Protein AF-A0A851JA01-F1 (afdb_monomer_lite)

Radius of gyration: 20.52 Å; chains: 1; bounding box: 47×21×47 Å

Foldseek 3Di:
DDPVCPCVVVVPDDDDDDDDDDDDDDDPVNVVVVCCVPPVVDDDDPDDDDDPPDPD

Organism: NCBI:txid237420

Structure (mmCIF, N/CA/C/O backbone):
data_AF-A0A851JA01-F1
#
_entry.id   AF-A0A851JA01-F1
#
loop_
_atom_site.group_PDB
_atom_site.id
_atom_site.type_symbol
_atom_site.label_atom_id
_atom_site.label_alt_id
_atom_site.label_comp_id
_atom_site.label_asym_id
_atom_site.label_entity_id
_atom_site.label_seq_id
_atom_site.pdbx_PDB_ins_code
_atom_site.Cartn_x
_atom_site.Cartn_y
_atom_site.Cartn_z
_atom_site.occupancy
_atom_site.B_iso_or_equiv
_atom_site.auth_seq_id
_atom_site.auth_comp_id
_atom_site.auth_asym_id
_atom_site.auth_atom_id
_atom_site.pdbx_PDB_model_num
ATOM 1 N N . GLY A 1 1 ? -36.613 8.413 14.480 1.00 66.81 1 GLY A N 1
ATOM 2 C CA . GLY A 1 1 ? -35.876 7.141 14.633 1.00 66.81 1 GLY A CA 1
ATOM 3 C C . GLY A 1 1 ? -35.170 7.160 15.968 1.00 66.81 1 GLY A C 1
ATOM 4 O O . GLY A 1 1 ? -34.418 8.090 16.200 1.00 66.81 1 GLY A O 1
ATOM 5 N N . SER A 1 2 ? -35.472 6.218 16.862 1.00 79.00 2 SER A N 1
ATOM 6 C CA . SER A 1 2 ? -34.983 6.241 18.247 1.00 79.00 2 SER A CA 1
ATOM 7 C C . SER A 1 2 ? -33.533 5.760 18.374 1.00 79.00 2 SER A C 1
ATOM 9 O O . SER A 1 2 ? -33.054 4.940 17.585 1.00 79.00 2 SER A O 1
ATOM 11 N N . LEU A 1 3 ? -32.852 6.244 19.414 1.00 86.50 3 LEU A N 1
ATOM 12 C CA . LEU A 1 3 ? -31.460 5.919 19.752 1.00 86.50 3 LEU A CA 1
ATOM 13 C C . LEU A 1 3 ? -31.265 4.440 20.147 1.00 86.50 3 LEU A C 1
ATOM 15 O O . LEU A 1 3 ? -30.153 3.925 20.129 1.00 86.50 3 LEU A O 1
ATOM 19 N N . ALA A 1 4 ? -32.365 3.727 20.411 1.00 86.94 4 ALA A N 1
ATOM 20 C CA . ALA A 1 4 ? -32.397 2.336 20.860 1.00 86.94 4 ALA A CA 1
ATOM 21 C C . ALA A 1 4 ? -31.765 1.326 19.882 1.00 86.94 4 ALA A C 1
ATOM 23 O O . ALA A 1 4 ? -31.464 0.200 20.263 1.00 86.94 4 ALA A O 1
ATOM 24 N N . ARG A 1 5 ? -31.568 1.698 18.610 1.00 88.75 5 ARG A N 1
ATOM 25 C CA . ARG A 1 5 ? -30.953 0.8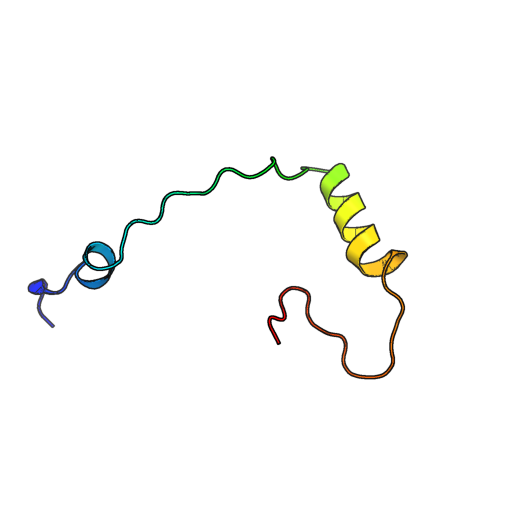29 17.586 1.00 88.75 5 ARG A CA 1
ATOM 26 C C . ARG A 1 5 ? -29.498 1.187 17.272 1.00 88.75 5 ARG A C 1
ATOM 28 O O . ARG A 1 5 ? -28.904 0.570 16.384 1.00 88.75 5 ARG A O 1
ATOM 35 N N . ALA A 1 6 ? -28.919 2.166 17.969 1.00 92.56 6 ALA A N 1
ATOM 36 C CA . ALA A 1 6 ? -27.532 2.562 17.767 1.00 92.56 6 ALA A CA 1
ATOM 37 C C . ALA A 1 6 ? -26.588 1.389 18.084 1.00 92.56 6 ALA A C 1
ATOM 39 O O . ALA A 1 6 ? -26.730 0.706 19.091 1.00 92.56 6 ALA A O 1
ATOM 40 N N . GLY A 1 7 ? -25.643 1.109 17.186 1.00 92.62 7 GLY A N 1
ATOM 41 C CA . GLY A 1 7 ? -24.641 0.058 17.392 1.00 92.62 7 GLY A CA 1
ATOM 42 C C . GLY A 1 7 ? -25.129 -1.392 17.253 1.00 92.62 7 GLY A C 1
ATOM 43 O O . GLY A 1 7 ? -24.272 -2.275 17.224 1.00 92.62 7 GLY A O 1
ATOM 44 N N . LYS A 1 8 ? -26.440 -1.654 17.076 1.00 93.56 8 LYS A N 1
ATOM 45 C CA . LYS A 1 8 ? -27.019 -3.014 16.978 1.00 93.56 8 LYS A CA 1
ATOM 46 C C . LYS A 1 8 ? -26.234 -3.919 16.025 1.00 93.56 8 LYS A C 1
ATOM 48 O O . LYS A 1 8 ? -25.806 -4.997 16.413 1.00 93.56 8 LYS A O 1
ATOM 53 N N . VAL A 1 9 ? -26.001 -3.459 14.794 1.00 93.06 9 VAL A N 1
ATOM 54 C CA . VAL A 1 9 ? -25.326 -4.267 13.763 1.00 93.06 9 VAL A CA 1
ATOM 55 C C . VAL A 1 9 ? -23.861 -4.523 14.121 1.00 93.06 9 VAL A C 1
ATOM 57 O O . VAL A 1 9 ? -23.393 -5.649 14.017 1.00 93.06 9 VAL A O 1
ATOM 60 N N . ARG A 1 10 ? -23.141 -3.506 14.609 1.00 92.38 10 ARG A N 1
ATOM 61 C CA . ARG A 1 10 ? -21.723 -3.637 14.981 1.00 92.38 10 ARG A CA 1
ATOM 62 C C . ARG A 1 10 ? -21.512 -4.565 16.183 1.00 92.38 10 ARG A C 1
ATOM 64 O O . ARG A 1 10 ? -20.477 -5.219 16.245 1.00 92.38 10 ARG A O 1
ATOM 71 N N . GLY A 1 11 ? -22.462 -4.605 17.121 1.00 93.25 11 GLY A N 1
ATOM 72 C CA . GLY A 1 11 ? -22.449 -5.532 18.257 1.00 93.25 11 GLY A CA 1
ATOM 73 C C . GLY A 1 11 ? -22.890 -6.951 17.889 1.00 93.25 11 GLY A C 1
ATOM 74 O O . GLY A 1 11 ? -22.372 -7.909 18.448 1.00 93.25 11 GLY A O 1
ATOM 75 N N . GLN A 1 12 ? -23.803 -7.088 16.922 1.00 95.88 12 GLN A N 1
ATOM 76 C CA . GLN A 1 12 ? -24.282 -8.386 16.441 1.00 95.88 12 GLN A CA 1
ATOM 77 C C . GLN A 1 12 ? -23.250 -9.114 15.568 1.00 95.88 12 GLN A C 1
ATOM 79 O O . GLN A 1 12 ? -23.192 -10.341 15.579 1.00 95.88 12 GLN A O 1
ATOM 84 N N . THR A 1 13 ? -22.446 -8.390 14.783 1.00 95.69 13 THR A N 1
ATOM 85 C CA . THR A 1 13 ? -21.445 -9.016 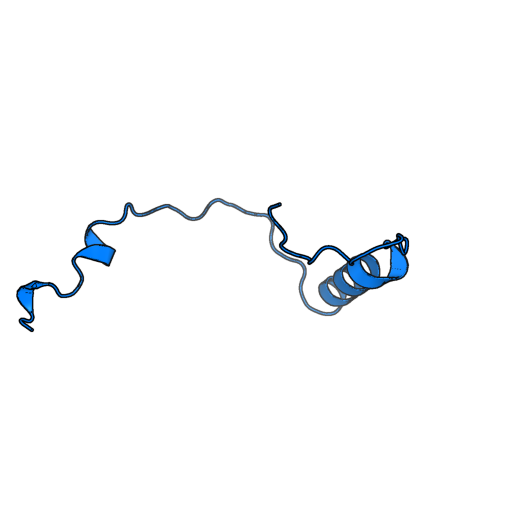13.907 1.00 95.69 13 THR A CA 1
ATOM 86 C C . THR A 1 13 ? -20.341 -9.702 14.719 1.00 95.69 13 THR A C 1
ATOM 88 O O . THR A 1 13 ? -19.768 -9.057 15.602 1.00 95.69 13 THR A O 1
ATOM 91 N N . PRO A 1 14 ? -19.970 -10.960 14.403 1.00 95.62 14 PRO A N 1
ATOM 92 C CA . PRO A 1 14 ? -18.909 -11.658 15.118 1.00 95.62 14 PRO A CA 1
ATOM 93 C C . PRO A 1 14 ? -17.578 -10.916 14.975 1.00 95.62 14 PRO A C 1
ATOM 95 O O . PRO A 1 14 ? -17.206 -10.441 13.895 1.00 95.62 14 PRO A O 1
ATOM 98 N N . LYS A 1 15 ? -16.823 -10.827 16.073 1.00 95.00 15 LYS A N 1
ATOM 99 C CA . LYS A 1 15 ? -15.510 -10.184 16.069 1.00 95.00 15 LYS A CA 1
ATOM 100 C C . LYS A 1 15 ? -14.460 -11.133 15.493 1.00 95.00 15 LYS A C 1
ATOM 102 O O . LYS A 1 15 ? -13.889 -11.950 16.202 1.00 95.00 15 LYS A O 1
ATOM 107 N N . VAL A 1 16 ? -14.167 -10.989 14.205 1.00 95.81 16 VAL A N 1
ATOM 108 C CA . VAL A 1 16 ? -13.112 -11.772 13.544 1.00 95.81 16 VAL A CA 1
ATOM 109 C C . VAL A 1 16 ? -11.732 -11.193 13.883 1.00 95.81 16 VAL A C 1
ATOM 111 O O . VAL A 1 16 ? -11.464 -10.010 13.641 1.00 95.81 16 VAL A O 1
ATOM 114 N N . ALA A 1 17 ? -10.852 -12.023 14.450 1.00 95.31 17 ALA A N 1
ATOM 115 C CA . ALA A 1 17 ? -9.463 -11.663 14.722 1.00 95.31 17 ALA A CA 1
ATOM 116 C C . ALA A 1 17 ? -8.672 -11.469 13.417 1.00 95.31 17 ALA A C 1
ATOM 118 O O . ALA A 1 17 ? -8.939 -12.100 12.391 1.00 95.31 17 ALA A O 1
ATOM 119 N N . LYS A 1 18 ? -7.671 -10.582 13.436 1.00 95.19 18 LYS A N 1
ATOM 120 C CA . LYS A 1 18 ? -6.787 -10.404 12.280 1.00 95.19 18 LYS A CA 1
ATOM 121 C C . LYS A 1 18 ? -5.874 -11.621 12.171 1.00 95.19 18 LYS A C 1
ATOM 123 O O . LYS A 1 18 ? -5.123 -11.903 13.092 1.00 95.19 18 LYS A O 1
ATOM 128 N N . GLN A 1 19 ? -5.906 -12.286 11.024 1.00 95.56 19 GLN A N 1
ATOM 129 C CA . GLN A 1 19 ? -4.933 -13.326 10.701 1.00 95.56 19 GLN A CA 1
ATOM 130 C C . GLN A 1 19 ? -3.528 -12.725 10.600 1.00 95.56 19 GLN A C 1
ATOM 132 O O . GLN A 1 19 ? -3.352 -11.641 10.024 1.00 95.56 19 GLN A O 1
ATOM 137 N N . GLU A 1 20 ? -2.533 -13.453 11.099 1.00 93.44 20 GLU A N 1
ATOM 138 C CA . GLU A 1 20 ? -1.132 -13.104 10.898 1.00 93.44 20 GLU A CA 1
ATOM 139 C C . GLU A 1 20 ? -0.767 -13.197 9.414 1.00 93.44 20 GLU A C 1
ATOM 141 O O . GLU A 1 20 ? -1.101 -14.153 8.711 1.00 93.44 20 GLU A O 1
ATOM 146 N N . LYS A 1 21 ? -0.108 -12.156 8.899 1.00 95.06 21 LYS A N 1
ATOM 147 C CA . LYS A 1 21 ? 0.306 -12.064 7.495 1.00 95.06 21 LYS A CA 1
ATOM 148 C C . LYS A 1 21 ? 1.718 -11.516 7.419 1.00 95.06 21 LYS A C 1
ATOM 150 O O . LYS A 1 21 ? 2.098 -10.631 8.186 1.00 95.06 21 LYS A O 1
ATOM 155 N N . LYS A 1 22 ? 2.476 -11.981 6.424 1.00 94.81 22 LYS A N 1
ATOM 156 C CA . LYS A 1 22 ? 3.807 -11.440 6.119 1.00 94.81 22 LYS A CA 1
ATOM 157 C C . LYS A 1 22 ? 3.730 -9.921 5.924 1.00 94.81 22 LYS A C 1
ATOM 159 O O . LYS A 1 22 ? 2.828 -9.413 5.249 1.00 94.81 22 LYS A O 1
ATOM 164 N N . LYS A 1 23 ? 4.704 -9.196 6.486 1.00 94.19 23 LYS A N 1
ATOM 165 C CA . LYS A 1 23 ? 4.806 -7.739 6.334 1.00 94.19 23 LYS A CA 1
ATOM 166 C C . LYS A 1 23 ? 4.889 -7.377 4.848 1.00 94.19 23 LYS A C 1
ATOM 168 O O . LYS A 1 23 ? 5.657 -7.960 4.081 1.00 94.19 23 LYS A O 1
ATOM 173 N N . LYS A 1 24 ? 4.082 -6.402 4.423 1.00 94.56 24 LYS A N 1
ATOM 174 C CA . LYS A 1 24 ? 4.123 -5.897 3.045 1.00 94.56 24 LYS A CA 1
ATOM 175 C C . LYS A 1 24 ? 5.430 -5.136 2.830 1.00 94.56 24 LYS A C 1
ATOM 177 O O . LYS A 1 24 ? 5.821 -4.337 3.675 1.00 94.56 24 LYS A O 1
ATOM 182 N N . LYS A 1 25 ? 6.060 -5.327 1.665 1.00 96.56 25 LYS A N 1
ATOM 183 C CA . LYS A 1 25 ? 7.190 -4.488 1.235 1.00 96.56 25 LYS A CA 1
ATOM 184 C C . LYS A 1 25 ? 6.752 -3.018 1.182 1.00 96.56 25 LYS A C 1
ATOM 186 O O . LYS A 1 25 ? 5.620 -2.728 0.779 1.00 96.56 25 LYS A O 1
ATOM 191 N N . THR A 1 26 ? 7.650 -2.107 1.537 1.00 96.88 26 THR A N 1
ATOM 192 C CA . THR A 1 26 ? 7.433 -0.650 1.545 1.00 96.88 26 THR A CA 1
ATOM 193 C C . THR A 1 26 ? 8.365 0.055 0.546 1.00 96.88 26 THR A C 1
ATOM 195 O O . THR A 1 26 ? 9.230 -0.574 -0.070 1.00 96.88 26 THR A O 1
ATOM 198 N N . GLY A 1 27 ? 8.127 1.350 0.299 1.00 97.62 27 GLY A N 1
ATOM 199 C CA . GLY A 1 27 ? 8.992 2.211 -0.518 1.00 97.62 27 GLY A CA 1
ATOM 200 C C . GLY A 1 27 ? 9.295 1.688 -1.929 1.00 97.62 27 GLY A C 1
ATOM 201 O O . GLY A 1 27 ? 8.418 1.180 -2.640 1.00 97.62 27 GLY A O 1
ATOM 202 N N . ARG A 1 28 ? 10.567 1.796 -2.328 1.00 97.62 28 ARG A N 1
ATOM 203 C CA . ARG A 1 28 ? 11.076 1.393 -3.650 1.00 97.62 28 ARG A CA 1
ATOM 204 C C . ARG A 1 28 ? 10.808 -0.080 -3.963 1.00 97.62 28 ARG A C 1
ATOM 206 O O . ARG A 1 28 ? 10.407 -0.412 -5.078 1.00 97.62 28 ARG A O 1
ATOM 213 N N . ALA A 1 29 ? 10.936 -0.959 -2.969 1.00 97.38 29 ALA A N 1
ATOM 214 C CA . ALA A 1 29 ? 10.679 -2.387 -3.141 1.00 97.38 29 ALA A CA 1
ATOM 215 C C . ALA A 1 29 ? 9.206 -2.675 -3.491 1.00 97.38 29 ALA A C 1
ATOM 217 O O . ALA A 1 29 ? 8.918 -3.544 -4.320 1.00 97.38 29 ALA A O 1
ATOM 218 N N . LYS A 1 30 ? 8.263 -1.916 -2.915 1.00 97.81 30 LYS A N 1
ATOM 219 C CA . LYS A 1 30 ? 6.836 -2.003 -3.266 1.00 97.81 30 LYS A CA 1
ATOM 220 C C . LYS A 1 30 ? 6.569 -1.500 -4.684 1.00 97.81 30 LYS A C 1
ATOM 222 O O . LYS A 1 30 ? 5.809 -2.137 -5.411 1.00 97.81 30 LYS A O 1
ATOM 227 N N . ARG A 1 31 ? 7.199 -0.391 -5.086 1.00 97.38 31 ARG A N 1
ATOM 228 C CA . ARG A 1 31 ? 7.050 0.180 -6.437 1.00 97.38 31 ARG A CA 1
ATOM 229 C C . ARG A 1 31 ? 7.569 -0.770 -7.517 1.00 97.38 31 ARG A C 1
ATOM 231 O O . ARG A 1 31 ? 6.839 -1.030 -8.468 1.00 97.38 31 ARG A O 1
ATOM 238 N N . ARG A 1 32 ? 8.738 -1.392 -7.311 1.00 97.06 32 ARG A N 1
ATOM 239 C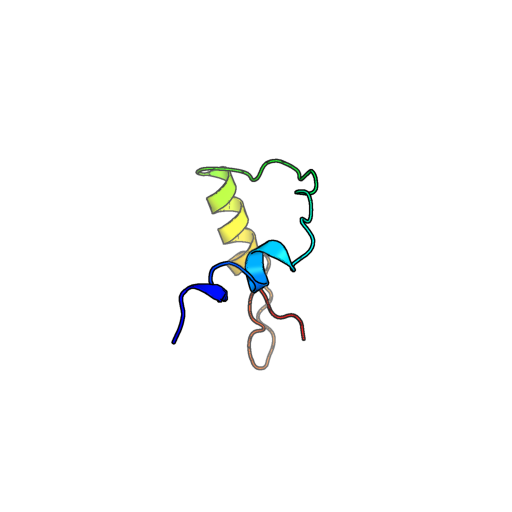 CA . ARG A 1 32 ? 9.278 -2.426 -8.218 1.00 97.06 32 ARG A CA 1
ATOM 240 C C . ARG A 1 32 ? 8.308 -3.599 -8.385 1.00 97.06 32 ARG A C 1
ATOM 242 O O . ARG A 1 32 ? 8.000 -3.991 -9.502 1.00 97.06 32 ARG A O 1
ATOM 249 N N . MET A 1 33 ? 7.767 -4.118 -7.279 1.00 96.62 33 MET A N 1
ATOM 250 C CA . MET A 1 33 ? 6.776 -5.202 -7.324 1.00 96.62 33 MET A CA 1
ATOM 251 C C . MET A 1 33 ? 5.512 -4.801 -8.104 1.00 96.62 33 MET A C 1
ATOM 253 O O . MET A 1 33 ? 4.980 -5.607 -8.863 1.00 96.62 33 MET A O 1
ATOM 257 N N . GLN A 1 34 ? 5.013 -3.575 -7.915 1.00 95.69 34 GLN A N 1
ATOM 258 C CA . GLN A 1 34 ? 3.828 -3.083 -8.624 1.00 95.69 34 GLN A CA 1
ATOM 259 C C . GLN A 1 34 ? 4.067 -2.943 -10.129 1.00 95.69 34 GLN A C 1
ATOM 261 O O . GLN A 1 34 ? 3.202 -3.353 -10.898 1.00 95.69 34 GLN A O 1
ATOM 266 N N . TYR A 1 35 ? 5.215 -2.394 -10.534 1.00 96.88 35 TYR A N 1
ATOM 267 C CA . TYR A 1 35 ? 5.574 -2.239 -11.944 1.00 96.88 35 TYR A CA 1
ATOM 268 C C . TYR A 1 35 ? 5.679 -3.599 -12.638 1.00 96.88 35 TYR A C 1
ATOM 270 O O . TYR A 1 35 ? 4.968 -3.843 -13.613 1.00 96.88 35 TYR A O 1
ATOM 278 N N . ASN A 1 36 ? 6.453 -4.523 -12.062 1.00 95.75 36 ASN A N 1
ATOM 279 C CA . ASN A 1 36 ? 6.614 -5.859 -12.629 1.00 95.75 36 ASN A CA 1
ATOM 280 C C . ASN A 1 36 ? 5.267 -6.581 -12.758 1.00 95.75 36 ASN A C 1
ATOM 282 O O . ASN A 1 36 ? 4.980 -7.156 -13.800 1.00 95.75 36 ASN A O 1
ATOM 286 N N . ARG A 1 37 ? 4.399 -6.497 -11.737 1.00 93.38 37 ARG A N 1
ATOM 287 C CA . ARG A 1 37 ? 3.069 -7.129 -11.775 1.00 93.38 37 ARG A CA 1
ATOM 288 C C . ARG A 1 37 ? 2.137 -6.519 -12.826 1.00 93.38 37 ARG A C 1
ATOM 290 O O . ARG A 1 37 ? 1.262 -7.222 -13.308 1.00 93.38 37 ARG A O 1
ATOM 297 N N . ARG A 1 38 ? 2.243 -5.218 -13.115 1.00 92.69 38 ARG A N 1
ATOM 298 C CA . ARG A 1 38 ? 1.293 -4.509 -13.993 1.00 92.69 38 ARG A CA 1
ATOM 299 C 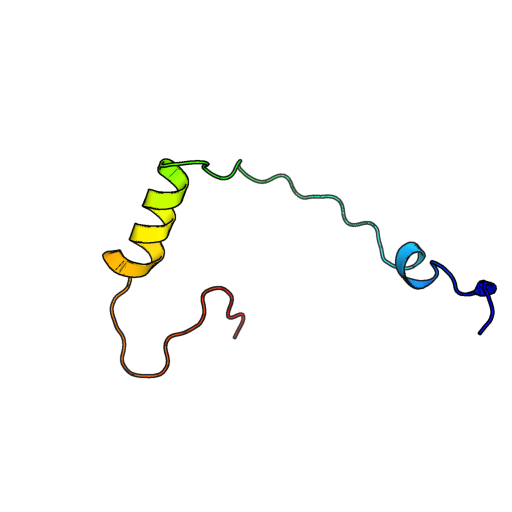C . ARG A 1 38 ? 1.712 -4.474 -15.456 1.00 92.69 38 ARG A C 1
ATOM 301 O O . ARG A 1 38 ? 0.825 -4.387 -16.302 1.00 92.69 38 ARG A O 1
ATOM 308 N N . PHE A 1 39 ? 3.016 -4.490 -15.719 1.00 90.00 39 PHE A N 1
ATOM 309 C CA . PHE A 1 39 ? 3.566 -4.211 -17.043 1.00 90.00 39 PHE A CA 1
ATOM 310 C C . PHE A 1 39 ? 4.483 -5.329 -17.527 1.00 90.00 39 PHE A C 1
ATOM 312 O O . PHE A 1 39 ? 4.186 -5.935 -18.542 1.00 90.00 39 PHE A O 1
ATOM 319 N N . VAL A 1 40 ? 5.547 -5.650 -16.783 1.00 91.81 40 VAL A N 1
ATOM 320 C CA . VAL A 1 40 ? 6.570 -6.607 -17.252 1.00 91.81 40 VAL A CA 1
ATOM 321 C C . VAL A 1 40 ? 6.026 -8.031 -17.349 1.00 91.81 40 VAL A C 1
ATOM 323 O O . VAL A 1 40 ? 6.257 -8.718 -18.332 1.00 91.81 40 VAL A O 1
ATOM 326 N N . ASN A 1 41 ? 5.283 -8.476 -16.335 1.00 87.88 41 ASN A N 1
ATOM 327 C CA . ASN A 1 41 ? 4.830 -9.863 -16.233 1.00 87.88 41 ASN A CA 1
ATOM 328 C C . ASN A 1 41 ? 3.435 -10.090 -16.843 1.00 87.88 41 ASN A C 1
ATOM 330 O O . ASN A 1 41 ? 2.865 -11.163 -16.660 1.00 87.88 41 ASN A O 1
ATOM 334 N N . VAL A 1 42 ? 2.834 -9.082 -17.485 1.00 86.38 42 VAL A N 1
ATOM 335 C CA . VAL A 1 42 ? 1.497 -9.198 -18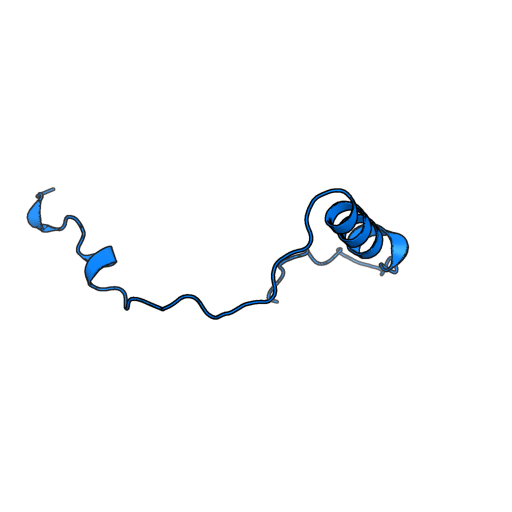.084 1.00 86.38 42 VAL A CA 1
ATOM 336 C C . VAL A 1 42 ? 1.646 -9.427 -19.580 1.00 86.38 42 VAL A C 1
ATOM 338 O O . VAL A 1 42 ? 2.162 -8.563 -20.279 1.00 86.38 42 VAL A O 1
ATOM 341 N N . VAL A 1 43 ? 1.130 -10.550 -20.079 1.00 82.88 43 VAL A N 1
ATOM 342 C CA . VAL A 1 43 ? 0.954 -10.771 -21.520 1.00 82.88 43 VAL A CA 1
ATOM 343 C C . VAL A 1 43 ? -0.386 -10.148 -21.937 1.00 82.88 43 VAL A C 1
ATOM 345 O O . VAL A 1 43 ? -1.412 -10.487 -21.334 1.00 82.88 43 VAL A O 1
ATOM 348 N N . PRO A 1 44 ? -0.418 -9.213 -22.905 1.00 80.69 44 PRO A N 1
ATOM 349 C CA . PRO A 1 44 ? -1.670 -8.671 -23.416 1.00 80.69 44 PRO A CA 1
ATOM 350 C C . PRO A 1 44 ? -2.442 -9.788 -24.122 1.00 80.69 44 PRO A C 1
ATOM 352 O O . PRO A 1 44 ? -1.994 -10.345 -25.118 1.00 80.69 44 PRO A O 1
ATOM 355 N N . THR A 1 45 ? -3.592 -10.140 -23.562 1.00 82.12 45 THR A N 1
ATOM 356 C CA . THR A 1 45 ? -4.516 -11.123 -24.129 1.00 82.12 45 THR A CA 1
ATOM 357 C C . THR A 1 45 ? -5.648 -10.403 -24.850 1.00 82.12 45 THR A C 1
ATOM 359 O O . THR A 1 45 ? -5.979 -9.261 -24.522 1.00 82.12 45 THR A O 1
ATOM 362 N N . PHE A 1 46 ? -6.233 -11.060 -25.850 1.00 84.31 46 PHE A N 1
ATOM 363 C CA . PHE A 1 46 ? -7.396 -10.532 -26.558 1.00 84.31 46 PHE A CA 1
ATOM 364 C C . PHE A 1 46 ? -8.624 -10.482 -25.634 1.00 84.31 46 PHE A C 1
ATOM 366 O O . PHE A 1 46 ? -8.816 -11.351 -24.783 1.00 84.31 46 PHE A O 1
ATOM 373 N N . GLY A 1 47 ? -9.463 -9.458 -25.809 1.00 86.62 47 GLY A N 1
ATOM 374 C CA . GLY A 1 47 ? -10.670 -9.237 -25.007 1.00 86.62 47 GLY A CA 1
ATOM 375 C C . GLY A 1 47 ? -10.488 -8.256 -23.841 1.00 86.62 47 GLY A C 1
ATOM 376 O O . GLY A 1 47 ? -9.509 -7.515 -23.744 1.00 86.62 47 GLY A O 1
ATOM 377 N N . LYS A 1 48 ? -11.485 -8.196 -22.949 1.00 87.00 48 LYS A N 1
ATOM 378 C CA . LYS A 1 48 ? -11.503 -7.234 -21.836 1.00 87.00 48 LYS A CA 1
ATOM 379 C C . LYS A 1 48 ? -10.489 -7.628 -20.760 1.00 87.00 48 LYS A C 1
ATOM 381 O O . LYS A 1 48 ? -10.593 -8.691 -20.151 1.00 87.00 48 LYS A O 1
ATOM 386 N N . LYS A 1 49 ? -9.559 -6.721 -20.448 1.00 86.62 49 LYS A N 1
ATOM 387 C CA . LYS A 1 49 ? -8.579 -6.912 -19.369 1.00 86.62 49 LYS A CA 1
ATOM 388 C C . LYS A 1 49 ? -9.283 -7.145 -18.025 1.00 86.62 49 LYS A C 1
ATOM 390 O O . LYS A 1 49 ? -9.998 -6.266 -17.538 1.00 86.62 49 LYS A O 1
ATOM 395 N N . LYS A 1 50 ? -9.047 -8.309 -17.401 1.00 87.94 50 LYS A N 1
ATOM 396 C CA . LYS A 1 50 ? -9.539 -8.601 -16.043 1.00 87.94 50 LYS A CA 1
ATOM 397 C C . LYS A 1 50 ? -8.942 -7.619 -15.027 1.00 87.94 50 LYS A C 1
ATOM 399 O O . LYS A 1 50 ? -7.765 -7.257 -15.089 1.00 87.94 50 LYS A O 1
ATOM 404 N N . GLY A 1 51 ? -9.780 -7.177 -14.091 1.00 88.56 51 GLY A N 1
ATOM 405 C CA . GLY A 1 51 ? -9.396 -6.237 -13.041 1.00 88.56 51 GLY A CA 1
ATOM 406 C C . GLY A 1 51 ? -8.507 -6.878 -11.964 1.00 88.56 51 GLY A C 1
ATOM 407 O O . GLY A 1 51 ? -8.556 -8.087 -11.758 1.00 88.56 51 GLY A O 1
ATOM 408 N N . PRO A 1 52 ? -7.721 -6.081 -11.218 1.00 89.69 52 PRO A N 1
ATOM 409 C CA . PRO A 1 52 ? -6.761 -6.585 -10.228 1.00 89.69 52 PRO A CA 1
ATOM 410 C C . PRO A 1 52 ? -7.383 -7.231 -8.975 1.00 89.69 52 PRO A C 1
ATOM 412 O O . PRO A 1 52 ? -6.651 -7.814 -8.184 1.00 89.69 52 PRO A O 1
ATOM 415 N N . ASN A 1 53 ? -8.694 -7.092 -8.768 1.00 92.94 53 ASN A N 1
ATOM 416 C CA . ASN A 1 53 ? -9.446 -7.672 -7.649 1.00 92.94 53 ASN A CA 1
ATOM 417 C C . ASN A 1 53 ? -10.766 -8.286 -8.152 1.00 92.94 53 ASN A C 1
ATOM 419 O O . ASN A 1 53 ? -11.814 -8.119 -7.532 1.00 92.94 53 ASN A O 1
ATOM 423 N N . ALA A 1 54 ? -10.736 -8.876 -9.350 1.00 92.06 54 ALA A N 1
ATOM 424 C CA . ALA A 1 54 ? -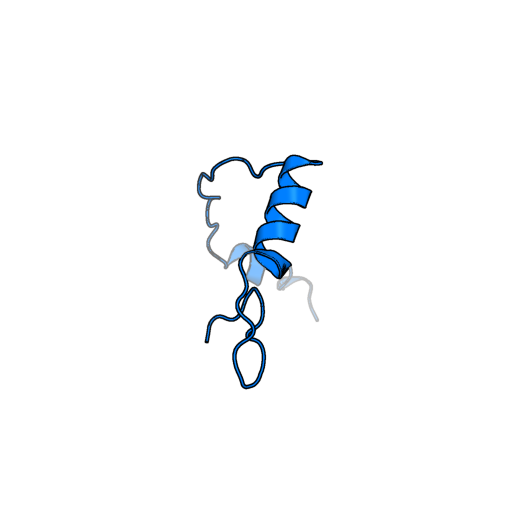11.872 -9.605 -9.894 1.00 92.06 54 ALA A CA 1
ATOM 425 C C . ALA A 1 54 ? -11.972 -10.971 -9.198 1.00 92.06 54 ALA A C 1
ATOM 427 O O . ALA A 1 54 ? -11.000 -11.721 -9.192 1.00 92.06 54 ALA A O 1
ATOM 428 N N . ASN A 1 55 ? -13.143 -11.269 -8.631 1.00 88.38 55 ASN A N 1
ATOM 429 C CA . ASN A 1 55 ? -13.442 -12.530 -7.938 1.00 88.38 55 ASN A CA 1
ATOM 430 C C . ASN A 1 55 ? -14.351 -13.453 -8.776 1.00 88.38 55 ASN A C 1
ATOM 432 O O . ASN A 1 55 ? -14.964 -14.363 -8.228 1.00 88.38 55 ASN A O 1
ATOM 436 N N . SER A 1 56 ? -14.483 -13.150 -10.074 1.00 80.56 56 SER A N 1
ATOM 437 C CA . SER A 1 56 ? -15.237 -13.906 -11.083 1.00 80.56 56 SER A CA 1
ATOM 438 C C . SER A 1 56 ? -14.391 -14.987 -11.743 1.00 80.56 56 SER A C 1
ATOM 440 O O . SER A 1 56 ? -13.278 -14.618 -12.212 1.00 80.56 56 SER A O 1
#

Secondary structure (DSSP, 8-state):
--GGGTTHHHHHS--PPPPP-PPPP-HHHHHHHHHIIIIIT----SSSPPPTT---

Sequence (56 aa):
GSLARAGKVRGQTPKVAKQEKKKKKTGRAKRRMQYNRRFVNVVPTFGKKKGPNANS

pLDDT: mean 91.38, std 5.93, range [66.81, 97.81]

InterPro domains:
  IPR006846 Small ribosomal subunit protein eS30 [PF04758] (1-55)